Protein AF-A0A7S2AGM5-F1 (afdb_monomer)

pLDDT: mean 72.05, std 19.82, range [36.47, 95.56]

Foldseek 3Di:
DPPPPCLVPDDPVVVVQCVQQQWDQDPVVSDTDRDDHHVVVLVVVCVVCVQVLHQDDPDPVSRVVSNVVSVVVVVVVVVVCVVVVDPDDDPPPPPPDPDDDDDDDDDDDDDDDDDDDDDDDDDDDDDDDDDDDDDDPDDDDDPDDPDPDDPPDDVVVVVVVVVVVVVVVVVVVVVVD

Secondary structure (DSSP, 8-state):
-----------HHHHHHHHHTTEEEETTTTEEEE-S--HHHHHHHHHHHHHTT----SSHHHHHHHHHHHHHHHHHHHHHHHHTT---------------------------------------------PPPPP-------------------HHHHHHHHHHHHHHHHHHHHTT-

Structure (mmCIF, N/CA/C/O backbone):
data_AF-A0A7S2AGM5-F1
#
_entry.id   AF-A0A7S2AGM5-F1
#
loop_
_atom_site.group_PDB
_atom_site.id
_atom_site.type_symbol
_atom_site.label_atom_id
_atom_site.label_alt_id
_atom_site.label_comp_id
_atom_site.label_asym_id
_atom_site.label_entity_id
_atom_site.label_seq_id
_atom_site.pdbx_PDB_ins_code
_atom_site.Cartn_x
_atom_site.Cartn_y
_atom_site.Cartn_z
_atom_site.occupancy
_atom_site.B_iso_or_equiv
_atom_site.auth_seq_id
_atom_site.auth_comp_id
_atom_site.auth_asym_id
_atom_site.auth_atom_id
_atom_site.pdbx_PDB_model_num
ATOM 1 N N . ALA A 1 1 ? 34.019 8.822 -33.440 1.00 48.25 1 ALA A N 1
ATOM 2 C CA . ALA A 1 1 ? 33.990 7.698 -32.486 1.00 48.25 1 ALA A CA 1
ATOM 3 C C . ALA A 1 1 ? 32.632 7.021 -32.602 1.00 48.25 1 ALA A C 1
ATOM 5 O O . ALA A 1 1 ? 31.642 7.600 -32.178 1.00 48.25 1 ALA A O 1
ATOM 6 N N . ALA A 1 2 ? 32.565 5.869 -33.270 1.00 46.72 2 ALA A N 1
ATOM 7 C CA . ALA A 1 2 ? 31.344 5.075 -33.333 1.00 46.72 2 ALA A CA 1
ATOM 8 C C . ALA A 1 2 ? 31.115 4.474 -31.941 1.00 46.72 2 ALA A C 1
ATOM 10 O O . ALA A 1 2 ? 31.806 3.534 -31.546 1.00 46.72 2 ALA A O 1
ATOM 11 N N . LEU A 1 3 ? 30.219 5.089 -31.166 1.00 54.31 3 LEU A N 1
ATOM 12 C CA . LEU A 1 3 ? 29.694 4.497 -29.944 1.00 54.31 3 LEU A CA 1
ATOM 13 C C . LEU A 1 3 ? 29.066 3.174 -30.364 1.00 54.31 3 LEU A C 1
ATOM 15 O O . LEU A 1 3 ? 28.108 3.151 -31.130 1.00 54.31 3 LEU A O 1
ATOM 19 N N . ARG A 1 4 ? 29.700 2.075 -29.957 1.00 50.97 4 ARG A N 1
ATOM 20 C CA . ARG A 1 4 ? 29.182 0.736 -30.191 1.00 50.97 4 ARG A CA 1
ATOM 21 C C . ARG A 1 4 ? 27.761 0.721 -29.648 1.00 50.97 4 ARG A C 1
ATOM 23 O O . ARG A 1 4 ? 27.572 0.983 -28.462 1.00 50.97 4 ARG A O 1
ATOM 30 N N . ASP A 1 5 ? 26.812 0.400 -30.519 1.00 59.94 5 ASP A N 1
ATOM 31 C CA . ASP A 1 5 ? 25.418 0.061 -30.223 1.00 59.94 5 ASP A CA 1
ATOM 32 C C . ASP A 1 5 ? 25.364 -1.257 -29.423 1.00 59.94 5 ASP A C 1
ATOM 34 O O . ASP A 1 5 ? 24.739 -2.251 -29.786 1.00 59.94 5 ASP A O 1
ATOM 38 N N . GLY A 1 6 ? 26.117 -1.303 -28.325 1.00 60.16 6 GLY A N 1
ATOM 39 C CA . GLY A 1 6 ? 26.116 -2.375 -27.356 1.00 60.16 6 GLY A CA 1
ATOM 40 C C . GLY A 1 6 ? 24.866 -2.226 -26.518 1.00 60.16 6 GLY A C 1
ATOM 41 O O . GLY A 1 6 ? 24.935 -1.771 -25.380 1.00 60.16 6 GLY A O 1
ATOM 42 N N . MET A 1 7 ? 23.719 -2.577 -27.100 1.00 61.94 7 MET A N 1
ATOM 43 C CA . MET A 1 7 ? 22.535 -2.895 -26.322 1.00 61.94 7 MET A CA 1
ATOM 44 C C . MET A 1 7 ? 22.958 -3.931 -25.290 1.00 61.94 7 MET A C 1
ATOM 46 O O . MET A 1 7 ? 23.327 -5.053 -25.636 1.00 61.94 7 MET A O 1
ATOM 50 N N . VAL A 1 8 ? 22.987 -3.518 -24.024 1.00 67.19 8 VAL A N 1
ATOM 51 C CA . VAL A 1 8 ? 23.246 -4.426 -22.915 1.00 67.19 8 VAL A CA 1
ATOM 52 C C . VAL A 1 8 ? 21.996 -5.286 -22.809 1.00 67.19 8 VAL A C 1
ATOM 54 O O . VAL A 1 8 ? 21.021 -4.925 -22.150 1.00 67.19 8 VAL A O 1
ATOM 57 N N . CYS A 1 9 ? 21.997 -6.390 -23.553 1.00 68.81 9 CYS A N 1
ATOM 58 C CA . CYS A 1 9 ? 20.999 -7.437 -23.459 1.00 68.81 9 CYS A CA 1
ATOM 59 C C . CYS A 1 9 ? 21.144 -8.062 -22.074 1.00 68.81 9 CYS A C 1
ATOM 61 O O . CYS A 1 9 ? 21.908 -9.003 -21.884 1.00 68.81 9 CYS A O 1
ATOM 63 N N . LEU A 1 10 ? 20.470 -7.478 -21.087 1.00 81.31 10 LEU A N 1
ATOM 64 C CA . LEU A 1 10 ? 20.324 -8.118 -19.794 1.00 81.31 10 LEU A CA 1
ATOM 65 C C . LEU A 1 10 ? 19.503 -9.391 -19.973 1.00 81.31 10 LEU A C 1
ATOM 67 O O . LEU A 1 10 ? 18.524 -9.406 -20.724 1.00 81.31 10 LEU A O 1
ATOM 71 N N . ASP A 1 11 ? 19.880 -10.429 -19.234 1.00 89.94 11 ASP A N 1
ATOM 72 C CA . ASP A 1 11 ? 19.077 -11.639 -19.122 1.00 89.94 11 ASP A CA 1
ATOM 73 C C . ASP A 1 11 ? 17.653 -11.287 -18.674 1.00 89.94 11 ASP A C 1
ATOM 75 O O . ASP A 1 11 ? 17.440 -10.344 -17.901 1.00 89.94 11 ASP A O 1
ATOM 79 N N . GLY A 1 12 ? 16.661 -12.059 -19.128 1.00 89.94 12 GLY A N 1
ATOM 80 C CA . GLY A 1 12 ? 15.254 -11.809 -18.787 1.00 89.94 12 GLY A CA 1
ATOM 81 C C . GLY A 1 12 ? 15.008 -11.743 -17.273 1.00 89.94 12 GLY A C 1
ATOM 82 O O . GLY A 1 12 ? 14.228 -10.920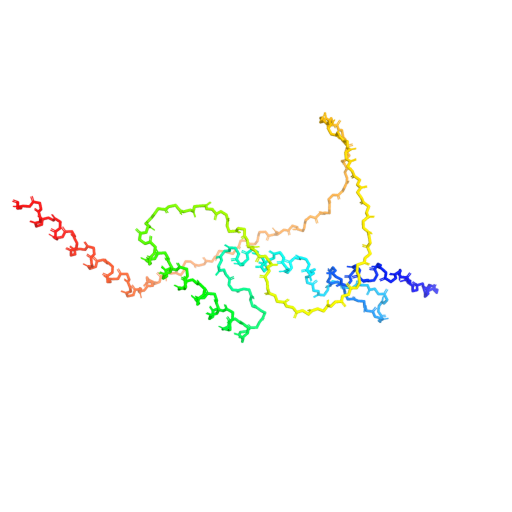 -16.801 1.00 89.94 12 GLY A O 1
ATOM 83 N N . THR A 1 13 ? 15.755 -12.527 -16.495 1.00 93.62 13 THR A N 1
ATOM 84 C CA . THR A 1 13 ? 15.732 -12.505 -15.025 1.00 93.62 13 THR A CA 1
ATOM 85 C C . THR A 1 13 ? 16.206 -11.170 -14.449 1.00 93.62 13 THR A C 1
ATOM 87 O O . THR A 1 13 ? 15.563 -10.620 -13.554 1.00 93.62 13 THR A O 1
ATOM 90 N N . SER A 1 14 ? 17.298 -10.622 -14.980 1.00 92.94 14 SER A N 1
ATOM 91 C CA . SER A 1 14 ? 17.857 -9.327 -14.582 1.00 92.94 14 SER A CA 1
ATOM 92 C C . SER A 1 14 ? 16.926 -8.173 -14.966 1.00 92.94 14 SER A C 1
ATOM 94 O O . SER A 1 14 ? 16.727 -7.252 -14.172 1.00 92.94 14 SER A O 1
ATOM 96 N N . HIS A 1 15 ? 16.286 -8.245 -16.140 1.00 92.50 15 HIS A N 1
ATOM 97 C CA . HIS A 1 15 ? 15.246 -7.291 -16.543 1.00 92.50 15 HIS A CA 1
ATOM 98 C C . HIS A 1 15 ? 14.076 -7.279 -15.547 1.00 92.50 15 HIS A C 1
ATOM 100 O O . HIS A 1 15 ? 13.656 -6.213 -15.087 1.00 92.50 15 HIS A O 1
ATOM 106 N N . ASP A 1 16 ? 13.588 -8.458 -15.156 1.00 93.56 16 ASP A N 1
ATOM 107 C CA . ASP A 1 16 ? 12.483 -8.588 -14.206 1.00 93.56 16 ASP A CA 1
ATOM 108 C C . ASP A 1 16 ? 12.848 -8.086 -12.805 1.00 93.56 16 ASP A C 1
ATOM 110 O O . ASP A 1 16 ? 12.031 -7.432 -12.150 1.00 93.56 16 ASP A O 1
ATOM 114 N N . GLN A 1 17 ? 14.070 -8.354 -12.338 1.00 94.56 17 GLN A N 1
ATOM 115 C CA . GLN A 1 17 ? 14.558 -7.847 -11.053 1.00 94.56 17 GLN A CA 1
ATOM 116 C C . GLN A 1 17 ? 14.630 -6.317 -11.040 1.00 94.56 17 GLN A C 1
ATOM 118 O O . GLN A 1 17 ? 14.119 -5.693 -10.109 1.00 94.56 17 GLN A O 1
ATOM 123 N N . LEU A 1 18 ? 15.181 -5.703 -12.091 1.00 93.38 18 LEU A N 1
ATOM 124 C CA . LEU A 1 18 ? 15.234 -4.245 -12.221 1.00 93.38 18 LEU A CA 1
ATOM 125 C C . LEU A 1 18 ? 13.831 -3.638 -12.280 1.00 93.38 18 LEU A C 1
ATOM 127 O O . LEU A 1 18 ? 13.544 -2.654 -11.597 1.00 93.38 18 LEU A O 1
ATOM 131 N N . ARG A 1 19 ? 12.913 -4.267 -13.016 1.00 92.88 19 ARG A N 1
ATOM 132 C CA . ARG A 1 19 ? 11.520 -3.818 -13.081 1.00 92.88 19 ARG A CA 1
ATOM 133 C C . ARG A 1 19 ? 10.824 -3.895 -11.719 1.00 92.88 19 ARG A C 1
ATOM 135 O O . ARG A 1 19 ? 10.105 -2.965 -11.351 1.00 92.88 19 ARG A O 1
ATOM 142 N N . LYS A 1 20 ? 11.057 -4.961 -10.942 1.00 93.62 20 LYS A N 1
ATOM 143 C CA . LYS A 1 20 ? 10.571 -5.083 -9.552 1.00 93.62 20 LYS A CA 1
ATOM 144 C C . LYS A 1 20 ? 11.211 -4.052 -8.618 1.00 93.62 20 LYS A C 1
ATOM 146 O O . LYS A 1 20 ? 10.548 -3.580 -7.697 1.00 93.62 20 LYS A O 1
ATOM 151 N N . GLY A 1 21 ? 12.454 -3.664 -8.892 1.00 95.31 21 GLY A N 1
ATOM 152 C CA . GLY A 1 21 ? 13.172 -2.594 -8.200 1.00 95.31 21 GLY A CA 1
ATOM 153 C C . GLY A 1 21 ? 12.720 -1.175 -8.544 1.00 95.31 21 GLY A C 1
ATOM 154 O O . GLY A 1 21 ? 13.304 -0.230 -8.031 1.00 95.31 21 GLY A O 1
ATOM 155 N N . GLY A 1 22 ? 11.696 -1.004 -9.388 1.00 94.50 22 GLY A N 1
ATOM 156 C CA . GLY A 1 22 ? 11.173 0.318 -9.745 1.00 94.50 22 GLY A CA 1
ATOM 157 C C . GLY A 1 22 ? 11.921 1.003 -10.895 1.00 94.50 22 GLY A C 1
ATOM 158 O O . GLY A 1 22 ? 11.659 2.171 -11.208 1.00 94.50 22 GLY A O 1
ATOM 159 N N . PHE A 1 23 ? 12.814 0.276 -11.571 1.00 95.31 23 PHE A N 1
ATOM 160 C CA . PHE A 1 23 ? 13.501 0.767 -12.755 1.00 95.31 23 PHE A CA 1
ATOM 161 C C . PHE A 1 23 ? 12.655 0.563 -14.016 1.00 95.31 23 PHE A C 1
ATOM 163 O O . PHE A 1 23 ? 12.055 -0.491 -14.236 1.00 95.31 23 PHE A O 1
ATOM 170 N N . HIS A 1 24 ? 12.629 1.578 -14.874 1.00 94.62 24 HIS A N 1
ATOM 171 C CA . HIS A 1 24 ? 11.999 1.540 -16.185 1.00 94.62 24 HIS A CA 1
ATOM 172 C C . HIS A 1 24 ? 13.076 1.577 -17.265 1.00 94.62 24 HIS A C 1
ATOM 174 O O . HIS A 1 24 ? 13.968 2.421 -17.218 1.00 94.62 24 HIS A O 1
ATOM 180 N N . TYR A 1 25 ? 13.010 0.655 -18.220 1.00 93.25 25 TYR A N 1
ATOM 181 C CA . TYR A 1 25 ? 13.939 0.643 -19.341 1.00 93.25 25 TYR A CA 1
ATOM 182 C C . TYR A 1 25 ? 13.496 1.656 -20.396 1.00 93.25 25 TYR A C 1
ATOM 184 O O . TYR A 1 25 ? 12.418 1.514 -20.974 1.00 93.25 25 TYR A O 1
ATOM 192 N N . ASP A 1 26 ? 14.335 2.658 -20.647 1.00 92.75 26 ASP A N 1
ATOM 193 C CA . ASP A 1 26 ? 14.133 3.612 -21.726 1.00 92.75 26 ASP A CA 1
ATOM 194 C C . ASP A 1 26 ? 14.864 3.133 -22.981 1.00 92.75 26 ASP A C 1
ATOM 196 O O . ASP A 1 26 ? 16.095 3.050 -23.023 1.00 92.75 26 ASP A O 1
ATOM 200 N N . LYS A 1 27 ? 14.086 2.824 -24.021 1.00 89.38 27 LYS A N 1
ATOM 201 C CA . LYS A 1 27 ? 14.602 2.363 -25.311 1.00 89.38 27 LYS A CA 1
ATOM 202 C C . LYS A 1 27 ? 15.355 3.465 -26.059 1.00 89.38 27 LYS A C 1
ATOM 204 O O . LYS A 1 27 ? 16.219 3.151 -26.869 1.00 89.38 27 LYS A O 1
ATOM 209 N N . THR A 1 28 ? 15.046 4.736 -25.801 1.00 90.94 28 THR A N 1
ATOM 210 C CA . THR A 1 28 ? 15.701 5.858 -26.487 1.00 90.94 28 THR A CA 1
ATOM 211 C C . THR A 1 28 ? 17.134 6.050 -26.007 1.00 90.94 28 THR A C 1
ATOM 213 O O . THR A 1 28 ? 18.025 6.307 -26.810 1.00 90.94 28 THR A O 1
ATOM 216 N N . TRP A 1 29 ? 17.368 5.890 -24.703 1.00 87.75 29 TRP A N 1
ATOM 217 C CA . TRP A 1 29 ? 18.686 6.060 -24.081 1.00 87.75 29 TRP A CA 1
ATOM 218 C C . TRP A 1 29 ? 19.385 4.732 -23.792 1.00 87.75 29 TRP A C 1
ATOM 220 O O . TRP A 1 29 ? 20.503 4.723 -23.279 1.00 87.75 29 TRP A O 1
ATOM 230 N N . ASN A 1 30 ? 18.725 3.615 -24.112 1.00 87.50 30 ASN A N 1
ATOM 231 C CA . ASN A 1 30 ? 19.214 2.256 -23.913 1.00 87.50 30 ASN A CA 1
ATOM 232 C C . ASN A 1 30 ? 19.689 2.008 -22.467 1.00 87.50 30 ASN A C 1
ATOM 234 O O . ASN A 1 30 ? 20.711 1.365 -22.222 1.00 87.50 30 ASN A O 1
ATOM 238 N N . ARG A 1 31 ? 18.964 2.568 -21.488 1.00 90.56 31 ARG A N 1
ATOM 239 C CA . ARG A 1 31 ? 19.335 2.526 -20.067 1.00 90.56 31 ARG A CA 1
ATOM 240 C C . ARG A 1 31 ? 18.107 2.389 -19.178 1.00 90.56 31 ARG A C 1
ATOM 242 O O . ARG A 1 31 ? 17.020 2.855 -19.504 1.00 90.56 31 ARG A O 1
ATOM 249 N N . TYR A 1 32 ? 18.302 1.778 -18.015 1.00 92.38 32 TYR A N 1
ATOM 250 C CA . TYR A 1 32 ? 17.313 1.782 -16.945 1.00 92.38 32 TYR A CA 1
ATOM 251 C C . TYR A 1 32 ? 17.346 3.114 -16.188 1.00 92.38 32 TYR A C 1
ATOM 253 O O . TYR A 1 32 ? 18.413 3.616 -15.822 1.00 92.38 32 TYR A O 1
ATOM 261 N N . LEU A 1 33 ? 16.165 3.673 -15.947 1.00 94.44 33 LEU A N 1
ATOM 262 C CA . LEU A 1 33 ? 15.942 4.891 -15.176 1.00 94.44 33 LEU A CA 1
ATOM 263 C C . LEU A 1 33 ? 15.118 4.546 -13.933 1.00 94.44 33 LEU A C 1
ATOM 265 O O . LEU A 1 33 ? 14.171 3.764 -14.009 1.00 94.44 33 LEU A O 1
ATOM 269 N N . SER A 1 34 ? 15.462 5.116 -12.780 1.00 93.81 34 SER A N 1
ATOM 270 C CA . SER A 1 34 ? 14.677 4.975 -11.550 1.00 93.81 34 SER A CA 1
ATOM 271 C C . SER A 1 34 ? 13.441 5.872 -11.636 1.00 93.81 34 SER A C 1
ATOM 273 O O . SER A 1 34 ? 13.548 7.088 -11.482 1.00 93.81 34 SER A O 1
ATOM 275 N N . VAL A 1 35 ? 12.277 5.289 -11.920 1.00 89.44 35 VAL A N 1
ATOM 276 C CA . VAL A 1 35 ? 11.027 6.052 -12.109 1.00 89.44 35 VAL A CA 1
ATOM 277 C C . VAL A 1 35 ? 10.075 5.867 -10.933 1.00 89.44 35 VAL A C 1
ATOM 279 O O . VAL A 1 35 ? 9.281 6.754 -10.631 1.00 89.44 35 VAL A O 1
ATOM 282 N N . ARG A 1 36 ? 10.114 4.705 -10.277 1.00 89.94 36 ARG A N 1
ATOM 283 C CA . ARG A 1 36 ? 9.195 4.352 -9.192 1.00 89.94 36 ARG A CA 1
ATOM 284 C C . ARG A 1 36 ? 9.959 3.765 -8.016 1.00 89.94 36 ARG A C 1
ATOM 286 O O . ARG A 1 36 ? 11.072 3.279 -8.175 1.00 89.94 36 ARG A O 1
ATOM 293 N N . GLU A 1 37 ? 9.327 3.791 -6.849 1.00 89.88 37 GLU A N 1
ATOM 294 C CA . GLU A 1 37 ? 9.793 3.026 -5.695 1.00 89.88 37 GLU A CA 1
ATOM 295 C C . GLU A 1 37 ? 9.764 1.525 -6.005 1.00 89.88 37 GLU A C 1
ATOM 297 O O . GLU A 1 37 ? 8.923 1.045 -6.778 1.00 89.88 37 GLU A O 1
ATOM 302 N N . ALA A 1 38 ? 10.670 0.780 -5.378 1.00 92.12 38 ALA A N 1
ATOM 303 C CA . ALA A 1 38 ? 10.701 -0.663 -5.512 1.00 92.12 38 ALA A CA 1
ATOM 304 C C . ALA A 1 38 ? 9.441 -1.299 -4.910 1.00 92.12 38 ALA A C 1
ATOM 306 O O . ALA A 1 38 ? 8.940 -0.874 -3.865 1.00 92.12 38 ALA A O 1
ATOM 307 N N . ILE A 1 39 ? 8.943 -2.362 -5.548 1.00 87.69 39 ILE A N 1
ATOM 308 C CA . ILE A 1 39 ? 7.690 -3.022 -5.150 1.00 87.69 39 ILE A CA 1
ATOM 309 C C . ILE A 1 39 ? 7.758 -3.492 -3.689 1.00 87.69 39 ILE A C 1
ATOM 311 O O . ILE A 1 39 ? 6.812 -3.278 -2.933 1.00 87.69 39 ILE A O 1
ATOM 315 N N . TRP A 1 40 ? 8.901 -4.040 -3.264 1.00 89.25 40 TRP A N 1
ATOM 316 C CA . TRP A 1 40 ? 9.094 -4.530 -1.897 1.00 89.25 40 TRP A CA 1
ATOM 317 C C . TRP A 1 40 ? 9.041 -3.419 -0.839 1.00 89.25 40 TRP A C 1
ATOM 319 O O . TRP A 1 40 ? 8.626 -3.663 0.292 1.00 89.25 40 TRP A O 1
ATOM 329 N N . GLU A 1 41 ? 9.443 -2.188 -1.166 1.00 90.31 41 GLU A N 1
ATOM 330 C CA . GLU A 1 41 ? 9.355 -1.065 -0.224 1.00 90.31 41 GLU A CA 1
ATOM 331 C C . GLU A 1 41 ? 7.912 -0.618 -0.044 1.00 90.31 41 GLU A C 1
ATOM 333 O O . GLU A 1 41 ? 7.472 -0.376 1.084 1.00 90.31 41 GLU A O 1
ATOM 338 N N . VAL A 1 42 ? 7.163 -0.576 -1.147 1.00 87.69 42 VAL A N 1
ATOM 339 C CA . VAL A 1 42 ? 5.733 -0.269 -1.135 1.00 87.69 42 VAL A CA 1
ATOM 340 C C . VAL A 1 42 ? 4.984 -1.310 -0.308 1.00 87.69 42 VAL A C 1
ATOM 342 O O . VAL A 1 42 ? 4.230 -0.940 0.589 1.00 87.69 42 VAL A O 1
ATOM 345 N N . GLU A 1 43 ? 5.230 -2.599 -0.542 1.00 87.88 43 GLU A N 1
ATOM 346 C CA . GLU A 1 43 ? 4.630 -3.693 0.232 1.00 87.88 43 GLU A CA 1
ATOM 347 C C . GLU A 1 43 ? 4.979 -3.598 1.720 1.00 87.88 43 GLU A C 1
ATOM 349 O O . GLU A 1 43 ? 4.099 -3.689 2.577 1.00 87.88 43 GLU A O 1
ATOM 354 N N . ARG A 1 44 ? 6.242 -3.310 2.048 1.00 90.06 44 ARG A N 1
ATOM 355 C CA . ARG A 1 44 ? 6.681 -3.156 3.439 1.00 90.06 44 ARG A CA 1
ATOM 356 C C . ARG A 1 44 ? 6.035 -1.952 4.124 1.00 90.06 44 ARG A C 1
ATOM 358 O O . ARG A 1 44 ? 5.746 -2.012 5.319 1.00 90.06 44 ARG A O 1
ATOM 365 N N . ARG A 1 45 ? 5.813 -0.847 3.406 1.00 86.25 45 ARG A N 1
ATOM 366 C CA . ARG A 1 45 ? 5.105 0.334 3.928 1.00 86.25 45 ARG A CA 1
ATO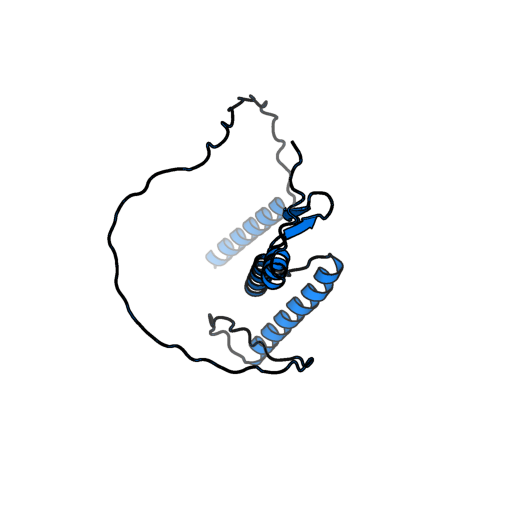M 367 C C . ARG A 1 45 ? 3.635 0.026 4.170 1.00 86.25 45 ARG A C 1
ATOM 369 O O . ARG A 1 45 ? 3.115 0.380 5.224 1.00 86.25 45 ARG A O 1
ATOM 376 N N . VAL A 1 46 ? 3.001 -0.657 3.221 1.00 85.75 46 VAL A N 1
ATOM 377 C CA . VAL A 1 46 ? 1.626 -1.141 3.341 1.00 85.75 46 VAL A CA 1
ATOM 378 C C . VAL A 1 46 ? 1.515 -1.992 4.602 1.00 85.75 46 VAL A C 1
ATOM 380 O O . VAL A 1 46 ? 0.746 -1.642 5.491 1.00 85.75 46 VAL A O 1
ATOM 383 N N . GLU A 1 47 ? 2.341 -3.029 4.747 1.00 86.69 47 GLU A N 1
ATOM 384 C CA . GLU A 1 47 ? 2.329 -3.933 5.903 1.00 86.69 47 GLU A CA 1
ATOM 385 C C . GLU A 1 47 ? 2.519 -3.197 7.240 1.00 86.69 47 GLU A C 1
ATOM 387 O O . GLU A 1 47 ? 1.800 -3.459 8.207 1.00 86.69 47 GLU A O 1
ATOM 392 N N . ARG A 1 48 ? 3.441 -2.226 7.303 1.00 88.44 48 ARG A N 1
ATOM 393 C CA . ARG A 1 48 ? 3.590 -1.365 8.488 1.00 88.44 48 ARG A CA 1
ATOM 394 C C . ARG A 1 48 ? 2.328 -0.553 8.766 1.00 88.44 48 ARG A C 1
ATOM 396 O O . ARG A 1 48 ? 1.927 -0.472 9.923 1.00 88.44 48 ARG A O 1
ATOM 403 N N . GLY A 1 49 ? 1.705 0.005 7.730 1.00 84.75 49 GLY A N 1
ATOM 404 C CA . GLY A 1 49 ? 0.442 0.730 7.839 1.00 84.75 49 GLY A CA 1
ATOM 405 C C . GLY A 1 49 ? -0.651 -0.136 8.458 1.00 84.75 49 GLY A C 1
ATOM 406 O O . GLY A 1 49 ? -1.233 0.251 9.466 1.00 84.75 49 GLY A O 1
ATOM 407 N N . TRP A 1 50 ? -0.826 -1.367 7.966 1.00 82.88 50 TRP A N 1
ATOM 408 C CA . TRP A 1 50 ? -1.781 -2.327 8.533 1.00 82.88 50 TRP A CA 1
ATOM 409 C C . TRP A 1 50 ? -1.526 -2.618 10.015 1.00 82.88 50 TRP A C 1
ATOM 411 O O . TRP A 1 50 ? -2.469 -2.657 10.806 1.00 82.88 50 TRP A O 1
ATOM 421 N N . ARG A 1 51 ? -0.257 -2.788 10.414 1.00 84.19 51 ARG A N 1
ATOM 422 C CA . ARG A 1 51 ? 0.116 -3.005 11.824 1.00 84.19 51 ARG A CA 1
ATOM 423 C C . ARG A 1 51 ? -0.162 -1.782 12.701 1.00 84.19 51 ARG A C 1
ATOM 425 O O . ARG A 1 51 ? -0.468 -1.943 13.876 1.00 84.19 51 ARG A O 1
ATOM 432 N N . GLN A 1 52 ? -0.069 -0.582 12.135 1.00 85.50 52 GLN A N 1
ATOM 433 C CA . GLN A 1 52 ? -0.346 0.688 12.812 1.00 85.50 52 GLN A CA 1
ATOM 434 C C . GLN A 1 52 ? -1.811 1.135 12.694 1.00 85.50 52 GLN A C 1
ATOM 436 O O . GLN A 1 52 ? -2.136 2.227 13.150 1.00 85.50 52 GLN A O 1
ATOM 441 N N . LEU A 1 53 ? -2.691 0.323 12.091 1.00 79.44 53 LEU A N 1
ATOM 442 C CA . LEU A 1 53 ? -4.074 0.697 11.755 1.00 79.44 53 LEU A CA 1
ATOM 443 C C . LEU A 1 53 ? -4.178 1.927 10.828 1.00 79.44 53 LEU A C 1
ATOM 445 O O . LEU A 1 53 ? -5.235 2.543 10.729 1.00 79.44 53 LEU A O 1
ATOM 449 N N . ALA A 1 54 ? -3.103 2.277 10.121 1.00 84.38 54 ALA A N 1
ATOM 450 C CA . ALA A 1 54 ? -3.146 3.263 9.052 1.00 84.38 54 ALA A CA 1
ATOM 451 C C . ALA A 1 54 ? -3.677 2.603 7.774 1.00 84.38 54 ALA A C 1
ATOM 453 O O . ALA A 1 54 ? -3.291 1.478 7.459 1.00 84.38 54 ALA A O 1
ATOM 454 N N . VAL A 1 55 ? -4.534 3.304 7.028 1.00 79.25 55 VAL A N 1
ATOM 455 C CA . VAL A 1 55 ? -5.105 2.818 5.763 1.00 79.25 55 VAL A CA 1
ATOM 456 C C . VAL A 1 55 ? -4.121 3.098 4.624 1.00 79.25 55 VAL A C 1
ATOM 458 O O . VAL A 1 55 ? -3.938 4.262 4.256 1.00 79.25 55 VAL A O 1
ATOM 461 N N . PRO A 1 56 ? -3.466 2.080 4.040 1.00 75.50 56 PRO A N 1
ATOM 462 C CA . PRO A 1 56 ? -2.577 2.301 2.917 1.00 75.50 56 PRO A CA 1
ATOM 463 C C . PRO A 1 56 ? -3.402 2.315 1.629 1.00 75.50 56 PRO A C 1
ATOM 465 O O . PRO A 1 56 ? -3.802 1.269 1.125 1.00 75.50 56 PRO A O 1
ATOM 468 N N . ALA A 1 57 ? -3.645 3.502 1.083 1.00 83.94 57 ALA A N 1
ATOM 469 C CA . ALA A 1 57 ? -4.374 3.675 -0.169 1.00 83.94 57 ALA A CA 1
ATOM 470 C C . ALA A 1 57 ? -3.554 4.491 -1.167 1.00 83.94 57 ALA A C 1
ATOM 472 O O . ALA A 1 57 ? -2.885 5.454 -0.786 1.00 83.94 57 ALA A O 1
ATOM 473 N N . ARG A 1 58 ? -3.596 4.115 -2.453 1.00 80.12 58 ARG A N 1
ATOM 474 C CA . ARG A 1 58 ? -2.928 4.879 -3.521 1.00 80.12 58 ARG A CA 1
ATOM 475 C C . ARG A 1 58 ? -3.822 5.992 -4.045 1.00 80.12 58 ARG A C 1
ATOM 477 O O . ARG A 1 58 ? -3.327 7.018 -4.502 1.00 80.12 58 ARG A O 1
ATOM 484 N N . THR A 1 59 ? -5.135 5.790 -3.979 1.00 87.50 59 THR A N 1
ATOM 485 C CA . THR A 1 59 ? -6.142 6.757 -4.420 1.00 87.50 59 THR A CA 1
ATOM 486 C C . THR A 1 59 ? -7.136 7.071 -3.303 1.00 87.50 59 THR A C 1
ATOM 488 O O . THR A 1 59 ? -7.341 6.277 -2.387 1.00 87.50 59 THR A O 1
ATOM 491 N N . LYS A 1 60 ? -7.804 8.231 -3.387 1.00 85.88 60 LYS A N 1
ATOM 492 C CA . LYS A 1 60 ? -8.854 8.610 -2.422 1.00 85.88 60 LYS A CA 1
ATOM 493 C C . LYS A 1 60 ? -10.023 7.619 -2.405 1.00 85.88 60 LYS A C 1
ATOM 495 O O . LYS A 1 60 ? -10.626 7.408 -1.364 1.00 85.88 60 LYS A O 1
ATOM 500 N N . GLN A 1 61 ? -10.343 7.015 -3.548 1.00 91.81 61 GLN A N 1
ATOM 501 C CA . GLN A 1 61 ? -11.431 6.039 -3.647 1.00 91.81 61 GLN A CA 1
ATOM 502 C C . GLN A 1 61 ? -11.073 4.731 -2.936 1.00 91.81 61 GLN A C 1
ATOM 504 O O . GLN A 1 61 ? -11.888 4.200 -2.188 1.00 91.81 61 GLN A O 1
ATOM 509 N N . GLU A 1 62 ? -9.838 4.250 -3.109 1.00 88.94 62 GLU A N 1
ATOM 510 C CA . GLU A 1 62 ? -9.325 3.093 -2.363 1.00 88.94 62 GLU A CA 1
ATOM 511 C C . GLU A 1 62 ? -9.306 3.354 -0.855 1.00 88.94 62 GLU A C 1
ATOM 513 O O . GLU A 1 62 ? -9.625 2.458 -0.079 1.00 88.94 62 GLU A O 1
ATOM 518 N N . TYR A 1 63 ? -8.979 4.584 -0.445 1.00 89.31 63 TYR A N 1
ATOM 519 C CA . TYR A 1 63 ? -8.936 4.968 0.963 1.00 89.31 63 TYR A CA 1
ATOM 520 C C . TYR A 1 63 ? -10.285 4.777 1.650 1.00 89.31 63 TYR A C 1
ATOM 522 O O . TYR A 1 63 ? -10.339 4.111 2.674 1.00 89.31 63 TYR A O 1
ATOM 530 N N . ILE A 1 64 ? -11.367 5.286 1.056 1.00 91.69 64 ILE A N 1
ATOM 531 C CA . ILE A 1 64 ? -12.712 5.214 1.647 1.00 91.69 64 ILE A CA 1
ATOM 532 C C . ILE A 1 64 ? -13.143 3.752 1.837 1.00 91.69 64 ILE A C 1
ATOM 534 O O . ILE A 1 64 ? -13.613 3.363 2.902 1.00 91.69 64 ILE A O 1
ATOM 538 N N . VAL A 1 65 ? -12.927 2.911 0.821 1.00 92.38 65 VAL A N 1
ATOM 539 C CA . VAL A 1 65 ? -13.310 1.491 0.878 1.00 92.38 65 VAL A CA 1
ATOM 540 C C . VAL A 1 65 ? -12.512 0.737 1.940 1.00 92.38 65 VAL A C 1
ATOM 542 O O . VAL A 1 65 ? -13.050 -0.118 2.648 1.00 92.38 65 VAL A O 1
ATOM 545 N N . GLU A 1 66 ? -11.215 1.012 2.037 1.00 86.44 66 GLU A N 1
ATOM 546 C CA . GLU A 1 66 ? -10.344 0.291 2.955 1.00 86.44 66 GLU A CA 1
ATOM 547 C C . GLU A 1 66 ? -10.461 0.816 4.398 1.00 86.44 66 GLU A C 1
ATOM 549 O O . GLU A 1 66 ? -10.362 0.033 5.347 1.00 86.44 66 GLU A O 1
ATOM 554 N N . GLU A 1 67 ? -10.791 2.098 4.572 1.00 90.38 67 GLU A N 1
ATOM 555 C CA . GLU A 1 67 ? -11.193 2.694 5.848 1.00 90.38 67 GLU A CA 1
ATOM 556 C C . GLU A 1 67 ? -12.453 2.017 6.394 1.00 90.38 67 GLU A C 1
ATOM 558 O O . GLU A 1 67 ? -12.425 1.494 7.511 1.00 90.38 67 GLU A O 1
ATOM 563 N N . ASP A 1 68 ? -13.512 1.902 5.588 1.00 92.31 68 ASP A N 1
ATOM 564 C CA . ASP A 1 68 ? -14.757 1.234 5.989 1.00 92.31 68 ASP A CA 1
ATOM 565 C C . ASP A 1 68 ? -14.512 -0.210 6.449 1.00 92.31 68 ASP A C 1
ATOM 567 O O . ASP A 1 68 ? -15.055 -0.674 7.462 1.00 92.31 68 ASP A O 1
ATOM 571 N N . ARG A 1 69 ? -13.648 -0.943 5.738 1.00 89.06 69 ARG A N 1
ATOM 572 C CA . ARG A 1 69 ? -13.264 -2.315 6.105 1.00 89.06 69 ARG A CA 1
ATOM 573 C C . ARG A 1 69 ? -12.514 -2.357 7.428 1.00 89.06 69 ARG A C 1
ATOM 575 O O . ARG A 1 69 ? -12.793 -3.230 8.257 1.00 89.06 69 ARG A O 1
ATOM 582 N N . MET A 1 70 ? -11.566 -1.449 7.626 1.00 87.88 70 MET A N 1
ATOM 583 C CA . MET A 1 70 ? -10.748 -1.375 8.832 1.00 87.88 70 MET A CA 1
ATOM 584 C C . MET A 1 70 ? -11.598 -1.006 10.054 1.00 87.88 70 MET A C 1
ATOM 586 O O . MET A 1 70 ? -11.572 -1.736 11.050 1.00 87.88 70 MET A O 1
ATOM 590 N N . VAL A 1 71 ? -12.455 0.013 9.938 1.00 90.50 71 VAL A N 1
ATOM 591 C CA . VAL A 1 71 ? -13.421 0.414 10.972 1.00 90.50 71 VAL A CA 1
ATOM 592 C C . VAL A 1 71 ? -14.385 -0.730 11.288 1.00 90.50 71 VAL A C 1
ATOM 594 O O . VAL A 1 71 ? -14.578 -1.078 12.454 1.00 90.50 71 VAL A O 1
ATOM 597 N N . THR A 1 72 ? -14.924 -1.407 10.271 1.00 93.12 72 THR A N 1
ATOM 598 C CA . THR A 1 72 ? -15.815 -2.561 10.469 1.00 93.12 72 THR A CA 1
ATOM 599 C C . THR A 1 72 ? -15.124 -3.695 11.230 1.00 93.12 72 THR A C 1
ATOM 601 O O . THR A 1 72 ? -15.723 -4.298 12.124 1.00 93.12 72 THR A O 1
ATOM 604 N N . ARG A 1 73 ? -13.857 -4.002 10.915 1.00 88.19 73 ARG A N 1
ATOM 605 C CA . ARG A 1 73 ? -13.072 -5.008 11.655 1.00 88.19 73 ARG A CA 1
ATOM 606 C C . ARG A 1 73 ? -12.839 -4.579 13.101 1.00 88.19 73 ARG A C 1
ATOM 608 O O . ARG A 1 73 ? -12.945 -5.417 13.996 1.00 88.19 73 ARG A O 1
ATOM 615 N N . LEU A 1 74 ? -12.565 -3.297 13.337 1.00 87.06 74 LEU A N 1
ATOM 616 C CA . LEU A 1 74 ? -12.349 -2.753 14.675 1.00 87.06 74 LEU A CA 1
ATOM 617 C C . LEU A 1 74 ? -13.622 -2.849 15.525 1.00 87.06 74 LEU A C 1
ATOM 619 O O . LEU A 1 74 ? -13.583 -3.382 16.631 1.00 87.06 74 LEU A O 1
ATOM 623 N N . ILE A 1 75 ? -14.770 -2.444 14.974 1.00 91.69 75 ILE A N 1
ATOM 624 C CA . ILE A 1 75 ? -16.074 -2.553 15.639 1.00 91.69 75 ILE A CA 1
ATOM 625 C C . ILE A 1 75 ? -16.405 -4.016 15.943 1.00 91.69 75 ILE A C 1
ATOM 627 O O . ILE A 1 75 ? -16.848 -4.323 17.047 1.00 91.69 75 ILE A O 1
ATOM 631 N N . LYS A 1 76 ? -16.164 -4.941 15.003 1.00 91.81 76 LYS A N 1
ATOM 632 C CA . LYS A 1 76 ? -16.369 -6.381 15.235 1.00 91.81 76 LYS A CA 1
ATOM 633 C C . LYS A 1 76 ? -15.512 -6.902 16.390 1.00 91.81 76 LYS A C 1
ATOM 635 O O . LYS A 1 76 ? -16.036 -7.608 17.246 1.00 91.81 76 LYS A O 1
ATOM 640 N N . ARG A 1 77 ? -14.230 -6.522 16.448 1.00 87.50 77 ARG A N 1
ATOM 641 C CA . ARG A 1 77 ? -13.326 -6.893 17.551 1.00 87.50 77 ARG A CA 1
ATOM 642 C C . ARG A 1 77 ? -13.796 -6.325 18.888 1.00 87.50 77 A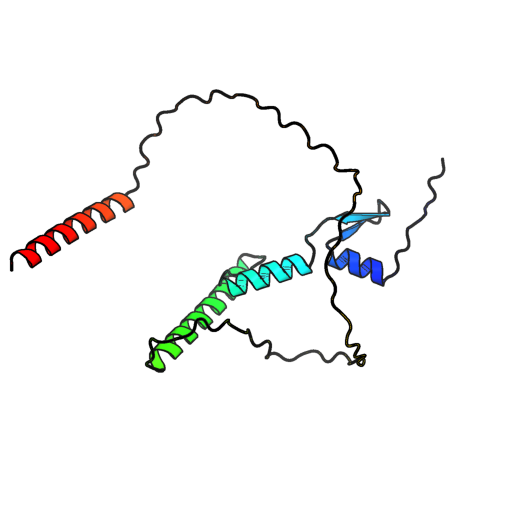RG A C 1
ATOM 644 O O . ARG A 1 77 ? -13.825 -7.054 19.872 1.00 87.50 77 ARG A O 1
ATOM 651 N N . LEU A 1 78 ? -14.206 -5.058 18.919 1.00 88.31 78 LEU A N 1
ATOM 652 C CA . LEU A 1 78 ? -14.718 -4.423 20.135 1.00 88.31 78 LEU A CA 1
ATOM 653 C C . LEU A 1 78 ? -16.011 -5.086 20.619 1.00 88.31 78 LEU A C 1
ATOM 655 O O . LEU A 1 78 ? -16.117 -5.399 21.798 1.00 88.31 78 LEU A O 1
ATOM 659 N N . ARG A 1 79 ? -16.953 -5.375 19.712 1.00 89.62 79 ARG A N 1
ATOM 660 C CA . ARG A 1 79 ? -18.198 -6.085 20.045 1.00 89.62 79 ARG A CA 1
ATOM 661 C C . ARG A 1 79 ? -17.936 -7.4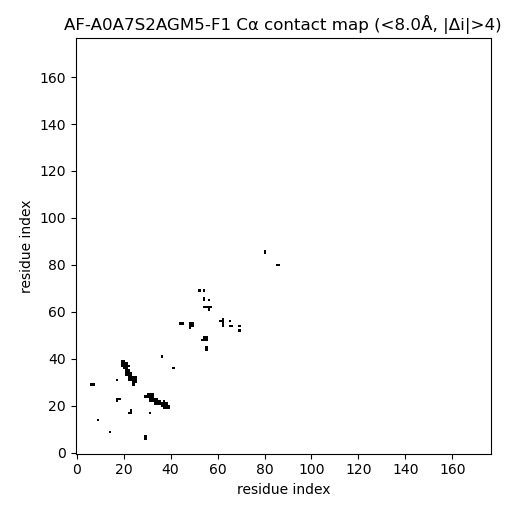90 20.578 1.00 89.62 79 ARG A C 1
ATOM 663 O O . ARG A 1 79 ? -18.554 -7.888 21.560 1.00 89.62 79 ARG A O 1
ATOM 670 N N . ALA A 1 80 ? -17.013 -8.223 19.955 1.00 88.94 80 ALA A N 1
ATOM 671 C CA . ALA A 1 80 ? -16.605 -9.539 20.434 1.00 88.94 80 ALA A CA 1
ATOM 672 C C . ALA A 1 80 ? -16.001 -9.450 21.843 1.00 88.94 80 ALA A C 1
ATOM 674 O O . ALA A 1 80 ? -16.403 -10.206 22.720 1.00 88.94 80 ALA A O 1
ATOM 675 N N . ARG A 1 81 ? -15.126 -8.464 22.086 1.00 82.62 81 ARG A N 1
ATOM 676 C CA . ARG A 1 81 ? -14.508 -8.222 23.397 1.00 82.62 81 ARG A CA 1
ATOM 677 C C . ARG A 1 81 ? -15.528 -7.866 24.480 1.00 82.62 81 ARG A C 1
ATOM 679 O O . ARG A 1 81 ? -15.419 -8.340 25.605 1.00 82.62 81 ARG A O 1
ATOM 686 N N . THR A 1 82 ? -16.531 -7.050 24.156 1.00 83.94 82 THR A N 1
ATOM 687 C CA . THR A 1 82 ? -17.603 -6.720 25.109 1.00 83.94 82 THR A CA 1
ATOM 688 C C . THR A 1 82 ? -18.519 -7.911 25.379 1.00 83.94 82 THR A C 1
ATOM 690 O O . THR A 1 82 ? -18.977 -8.078 26.503 1.00 83.94 82 THR A O 1
ATOM 693 N N . ALA A 1 83 ? -18.771 -8.753 24.372 1.00 80.50 83 ALA A N 1
ATOM 694 C CA . ALA A 1 83 ? -19.603 -9.946 24.518 1.00 80.50 83 ALA A CA 1
ATOM 695 C C . ALA A 1 83 ? -18.911 -11.054 25.329 1.00 80.50 83 ALA A C 1
ATOM 697 O O . ALA A 1 83 ? -19.587 -11.806 26.023 1.00 80.50 83 ALA A O 1
ATOM 698 N N . SER A 1 84 ? -17.578 -11.142 25.282 1.00 78.50 84 SER A N 1
ATOM 699 C CA . SER A 1 84 ? -16.801 -12.128 26.042 1.00 78.50 84 SER A CA 1
ATOM 700 C C . SER A 1 84 ? -16.532 -11.733 27.502 1.00 78.50 84 SER A C 1
ATOM 702 O O . SER A 1 84 ? -15.817 -12.451 28.191 1.00 78.50 84 SER A O 1
ATOM 704 N N . GLY A 1 85 ? -17.081 -10.612 27.990 1.00 65.75 85 GLY A N 1
ATOM 705 C CA . GLY A 1 85 ? -17.095 -10.259 29.419 1.00 65.75 85 GLY A CA 1
ATOM 706 C C . GLY A 1 85 ? -15.732 -9.985 30.077 1.00 65.75 85 GLY A C 1
ATOM 707 O O . GLY A 1 85 ? -15.668 -9.913 31.300 1.00 65.75 85 GLY A O 1
ATOM 708 N N . GLY A 1 86 ? -14.651 -9.826 29.308 1.00 54.03 86 GLY A N 1
ATOM 709 C CA . GLY A 1 86 ? -13.280 -9.786 29.830 1.00 54.03 86 GLY A CA 1
ATOM 710 C C . GLY A 1 86 ? -12.518 -8.524 29.438 1.00 54.03 86 GLY A C 1
ATOM 711 O O . GLY A 1 86 ? -12.227 -8.288 28.264 1.00 54.03 86 GLY A O 1
ATOM 712 N N . ALA A 1 87 ? -12.172 -7.722 30.445 1.00 56.03 87 ALA A N 1
ATOM 713 C CA . ALA A 1 87 ? -11.313 -6.548 30.338 1.00 56.03 87 ALA A CA 1
ATOM 714 C C . ALA A 1 87 ? -9.811 -6.885 30.292 1.00 56.03 87 ALA A C 1
ATOM 716 O O . ALA A 1 87 ? -9.012 -5.971 30.096 1.00 56.03 87 ALA A O 1
ATOM 717 N N . GLU A 1 88 ? -9.409 -8.148 30.407 1.00 63.66 88 GLU A N 1
ATOM 718 C CA . GLU A 1 88 ? -8.002 -8.515 30.557 1.00 63.66 88 GLU A CA 1
ATOM 719 C C . GLU A 1 88 ? -7.391 -9.200 29.338 1.00 63.66 88 GLU A C 1
ATOM 721 O O . GLU A 1 88 ? -8.025 -9.995 28.655 1.00 63.66 88 GLU A O 1
ATOM 726 N N . GLU A 1 89 ? -6.130 -8.815 29.137 1.00 59.97 89 GLU A N 1
ATOM 727 C CA . GLU A 1 89 ? -5.099 -9.390 28.283 1.00 59.97 89 GLU A CA 1
ATOM 728 C C . GLU A 1 89 ? -5.376 -9.447 26.777 1.00 59.97 89 GLU A C 1
ATOM 730 O O . GLU A 1 89 ? -6.193 -10.201 26.271 1.00 59.97 89 GLU A O 1
ATOM 735 N N . GLU A 1 90 ? -4.595 -8.670 26.022 1.00 53.25 90 GLU A N 1
ATOM 736 C CA . GLU A 1 90 ? -3.530 -9.283 25.225 1.00 53.25 90 GLU A CA 1
ATOM 737 C C . GLU A 1 90 ? -2.755 -8.202 24.452 1.00 53.25 90 GLU A C 1
ATOM 739 O O . GLU A 1 90 ? -3.151 -7.721 23.392 1.00 53.25 90 GLU A O 1
ATOM 744 N N . GLN A 1 91 ? -1.543 -7.924 24.933 1.00 46.75 91 GLN A N 1
ATOM 745 C CA . GLN A 1 91 ? -0.395 -7.572 24.092 1.00 46.75 91 GLN A CA 1
ATOM 746 C C . GLN A 1 91 ? 0.036 -8.773 23.219 1.00 46.75 91 GLN A C 1
ATOM 748 O O . GLN A 1 91 ? 1.222 -8.982 22.963 1.00 46.75 91 GLN A O 1
ATOM 753 N N . LYS A 1 92 ? -0.902 -9.607 22.760 1.00 48.16 92 LYS A N 1
ATOM 754 C CA . LYS A 1 92 ? -0.591 -10.682 21.831 1.00 48.16 92 LYS A CA 1
ATOM 755 C C . LYS A 1 92 ? -0.463 -10.035 20.475 1.00 48.16 92 LYS A C 1
ATOM 757 O O . LYS A 1 92 ? -1.435 -9.565 19.883 1.00 48.16 92 LYS A O 1
ATOM 762 N N . LYS A 1 93 ? 0.797 -9.935 20.048 1.00 47.38 93 LYS A N 1
ATOM 763 C CA . LYS A 1 93 ? 1.200 -9.700 18.666 1.00 47.38 93 LYS A CA 1
ATOM 764 C C . LYS A 1 93 ? 0.138 -10.298 17.755 1.00 47.38 93 LYS A C 1
ATOM 766 O O . LYS A 1 93 ? -0.090 -11.502 17.781 1.00 47.38 93 LYS A O 1
ATOM 771 N N . VAL A 1 94 ? -0.512 -9.428 16.993 1.00 52.19 94 VAL A N 1
ATOM 772 C CA . VAL A 1 94 ? -1.405 -9.812 15.911 1.00 52.19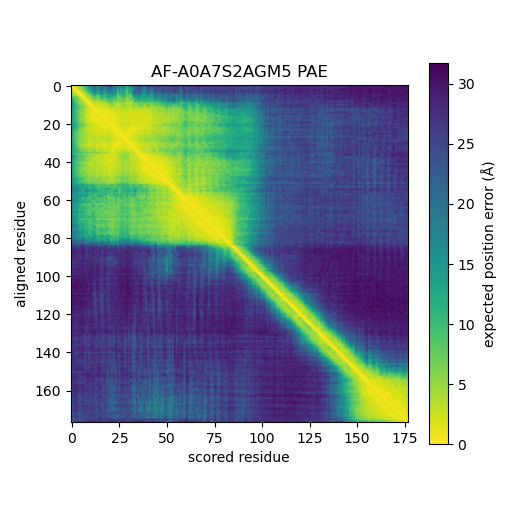 94 VAL A CA 1
ATOM 773 C C . VAL A 1 94 ? -0.544 -10.554 14.889 1.00 52.19 94 VAL A C 1
ATOM 775 O O . VAL A 1 94 ? 0.056 -9.947 14.005 1.00 52.19 94 VAL A O 1
ATOM 778 N N . GLU A 1 95 ? -0.424 -11.864 15.064 1.00 49.94 95 GLU A N 1
ATOM 779 C CA . GLU A 1 95 ? -0.066 -12.786 14.002 1.00 49.94 95 GLU A CA 1
ATOM 780 C C . GLU A 1 95 ? -1.265 -12.779 13.053 1.00 49.94 95 GLU A C 1
ATOM 782 O O . GLU A 1 95 ? -2.345 -13.291 13.346 1.00 49.94 95 GLU A O 1
ATOM 787 N N . VAL A 1 96 ? -1.125 -12.007 11.977 1.00 49.03 96 VAL A N 1
ATOM 788 C CA . VAL A 1 96 ? -2.126 -11.911 10.921 1.00 49.03 96 VAL A CA 1
ATOM 789 C C . VAL A 1 96 ? -2.097 -13.234 10.167 1.00 49.03 96 VAL A C 1
ATOM 791 O O . VAL A 1 96 ? -1.208 -13.454 9.351 1.00 49.03 96 VAL A O 1
ATOM 794 N N . ASP A 1 97 ? -3.074 -14.092 10.445 1.00 39.03 97 ASP A N 1
ATOM 795 C CA . ASP A 1 97 ? -3.431 -15.244 9.617 1.00 39.03 97 ASP A CA 1
ATOM 796 C C . ASP A 1 97 ? -3.610 -14.811 8.145 1.00 39.03 97 ASP A C 1
ATOM 798 O O . ASP A 1 97 ? -4.529 -14.039 7.841 1.00 39.03 97 ASP A O 1
ATOM 802 N N . PRO A 1 98 ? -2.798 -15.309 7.193 1.00 52.88 98 PRO A N 1
ATOM 803 C CA . PRO A 1 98 ? -3.008 -15.076 5.775 1.00 52.88 98 PRO A CA 1
ATOM 804 C C . PRO A 1 98 ? -3.808 -16.241 5.181 1.00 52.88 98 PRO A C 1
ATOM 806 O O . PRO A 1 98 ? -3.301 -16.979 4.339 1.00 52.88 98 PRO A O 1
ATOM 809 N N . LYS A 1 99 ? -5.055 -16.467 5.611 1.00 49.41 99 LYS A N 1
ATOM 810 C CA . LYS A 1 99 ? -5.918 -17.477 4.969 1.00 49.41 99 LYS A CA 1
ATOM 811 C C . LYS A 1 99 ? -7.368 -17.031 4.859 1.00 49.41 99 LYS A C 1
ATOM 813 O O . LYS A 1 99 ? -8.155 -17.198 5.782 1.00 49.41 99 LYS A O 1
ATOM 818 N N . THR A 1 100 ? -7.694 -16.505 3.679 1.00 48.53 100 THR A N 1
ATOM 819 C CA . THR A 1 100 ? -8.883 -16.745 2.825 1.00 48.53 100 THR A CA 1
ATOM 820 C C . THR A 1 100 ? -8.883 -15.610 1.789 1.00 48.53 100 THR A C 1
ATOM 822 O O . THR A 1 100 ? -9.023 -14.451 2.141 1.00 48.53 100 THR A O 1
ATOM 825 N N . ASP A 1 101 ? -8.470 -15.842 0.539 1.00 45.56 101 ASP A N 1
ATOM 826 C CA . ASP A 1 101 ? -9.392 -16.291 -0.506 1.00 45.56 101 ASP A CA 1
ATOM 827 C C . ASP A 1 101 ? -8.720 -16.956 -1.727 1.00 45.56 101 ASP A C 1
ATOM 829 O O . ASP A 1 101 ? -7.551 -16.763 -2.051 1.00 45.56 101 ASP A O 1
ATOM 833 N N . LYS A 1 102 ? -9.526 -17.786 -2.394 1.00 49.50 102 LYS A N 1
ATOM 834 C CA . LYS A 1 102 ? -9.218 -18.740 -3.471 1.00 49.50 102 LYS A CA 1
ATOM 835 C C . LYS A 1 102 ? -9.117 -18.088 -4.869 1.00 49.50 102 LYS A C 1
ATOM 837 O O . LYS A 1 102 ? -10.093 -17.489 -5.305 1.00 49.50 102 LYS A O 1
ATOM 842 N N . ARG A 1 103 ? -8.014 -18.358 -5.597 1.00 42.88 103 ARG A N 1
ATOM 843 C CA . ARG A 1 103 ? -7.745 -18.367 -7.079 1.00 42.88 103 ARG A CA 1
ATOM 844 C C . ARG A 1 103 ? -6.349 -17.755 -7.295 1.00 42.88 103 ARG A C 1
ATOM 846 O O . ARG A 1 103 ? -6.126 -16.646 -6.854 1.00 42.88 103 ARG A O 1
ATOM 853 N N . VAL A 1 104 ? -5.343 -18.367 -7.919 1.00 39.53 104 VAL A N 1
ATOM 854 C CA . VAL A 1 104 ? -5.273 -19.265 -9.079 1.00 39.53 104 VAL A CA 1
ATOM 855 C C . VAL A 1 104 ? -4.187 -20.317 -8.823 1.00 39.53 104 VAL A C 1
ATOM 857 O O . VAL A 1 104 ? -3.129 -20.026 -8.274 1.00 39.53 104 VAL A O 1
ATOM 860 N N . LYS A 1 105 ? -4.471 -21.553 -9.231 1.00 54.53 105 LYS A N 1
ATOM 861 C CA . LYS A 1 105 ? -3.565 -22.701 -9.199 1.00 54.53 105 LYS A CA 1
ATOM 862 C C . LYS A 1 105 ? -2.445 -22.463 -10.224 1.00 54.53 105 LYS A C 1
ATOM 864 O O . LYS A 1 105 ? -2.711 -22.521 -11.419 1.00 54.53 105 LYS A O 1
ATOM 869 N N . VAL A 1 106 ? -1.224 -22.192 -9.769 1.00 39.59 106 VAL A N 1
ATOM 870 C CA . VAL A 1 106 ? -0.010 -22.298 -10.593 1.00 39.59 106 VAL A CA 1
ATOM 871 C C . VAL A 1 106 ? 0.922 -23.283 -9.905 1.00 39.59 106 VAL A C 1
ATOM 873 O O . VAL A 1 106 ? 1.094 -23.250 -8.689 1.00 39.59 106 VAL A O 1
ATOM 876 N N . CYS A 1 107 ? 1.402 -24.226 -10.707 1.00 40.22 107 CYS A N 1
ATOM 877 C CA . CYS A 1 107 ? 2.087 -25.441 -10.311 1.00 40.22 107 CYS A CA 1
ATOM 878 C C . CYS A 1 107 ? 3.270 -25.209 -9.366 1.00 40.22 107 CYS A C 1
ATOM 880 O O . CYS A 1 107 ? 4.146 -24.382 -9.600 1.00 40.22 107 CYS A O 1
ATOM 882 N N . SER A 1 108 ? 3.281 -26.039 -8.331 1.00 43.94 108 SER A N 1
ATOM 883 C CA . SER A 1 108 ? 4.399 -26.381 -7.466 1.00 43.94 108 SER A CA 1
ATOM 884 C C . SER A 1 108 ? 5.621 -26.861 -8.254 1.00 43.94 108 SER A C 1
ATOM 886 O O . SER A 1 108 ? 5.495 -27.772 -9.074 1.00 43.94 108 SER A O 1
ATOM 888 N N . VAL A 1 109 ? 6.800 -26.343 -7.910 1.00 43.03 109 VAL A N 1
ATOM 889 C CA . VAL A 1 109 ? 8.077 -27.043 -8.095 1.00 43.03 109 VAL A CA 1
ATOM 890 C C . VAL A 1 109 ? 8.754 -27.154 -6.725 1.00 43.03 109 VAL A C 1
ATOM 892 O O . VAL A 1 109 ? 8.794 -26.189 -5.966 1.00 43.03 109 VAL A O 1
ATOM 895 N N . ALA A 1 110 ? 9.182 -28.383 -6.431 1.00 47.41 110 ALA A N 1
ATOM 896 C CA . ALA A 1 110 ? 9.899 -28.893 -5.260 1.00 47.41 110 ALA A CA 1
ATOM 897 C C . ALA A 1 110 ? 11.052 -27.974 -4.794 1.00 47.41 110 ALA A C 1
ATOM 899 O O . ALA A 1 110 ? 11.747 -27.390 -5.617 1.00 47.41 110 ALA A O 1
ATOM 900 N N . LEU A 1 111 ? 11.178 -27.676 -3.497 1.00 43.19 111 LEU A N 1
ATOM 901 C CA . LEU A 1 111 ? 11.866 -28.463 -2.454 1.00 43.19 111 LEU A CA 1
ATOM 902 C C . LEU A 1 111 ? 13.366 -28.672 -2.731 1.00 43.19 111 LEU A C 1
ATOM 904 O O . LEU A 1 111 ? 13.723 -29.575 -3.478 1.00 43.19 111 LEU A O 1
ATOM 908 N N . VAL A 1 112 ? 14.216 -27.888 -2.053 1.00 42.81 112 VAL A N 1
ATOM 909 C CA . VAL A 1 112 ? 15.526 -28.330 -1.542 1.00 42.81 112 VAL A CA 1
ATOM 910 C C . VAL A 1 112 ? 15.748 -27.667 -0.179 1.00 42.81 112 VAL A C 1
ATOM 912 O O . VAL A 1 112 ? 15.893 -26.449 -0.083 1.00 42.81 112 VAL A O 1
ATOM 915 N N . ASP A 1 113 ? 15.736 -28.506 0.855 1.00 42.47 113 ASP A N 1
ATOM 916 C CA . ASP A 1 113 ? 16.244 -28.244 2.199 1.00 42.47 113 ASP A CA 1
ATOM 917 C C . ASP A 1 113 ? 17.768 -28.066 2.182 1.00 42.47 113 ASP A C 1
ATOM 919 O O . ASP A 1 113 ? 18.487 -28.786 1.487 1.00 42.47 113 ASP A O 1
ATOM 923 N N . GLY A 1 114 ? 18.267 -27.143 3.000 1.00 39.44 114 GLY A N 1
ATOM 924 C CA . GLY A 1 114 ? 19.694 -26.921 3.214 1.00 39.44 114 GLY A CA 1
ATOM 925 C C . GLY A 1 114 ? 19.930 -26.231 4.549 1.00 39.44 114 GLY A C 1
ATOM 926 O O . GLY A 1 114 ? 20.026 -25.010 4.618 1.00 39.44 114 GLY A O 1
ATOM 927 N N . ALA A 1 115 ? 19.965 -27.036 5.607 1.00 47.22 115 ALA A N 1
ATOM 928 C CA . ALA A 1 115 ? 20.296 -26.631 6.960 1.00 47.22 115 ALA A CA 1
ATOM 929 C C . ALA A 1 115 ? 21.818 -26.462 7.158 1.00 47.22 115 ALA A C 1
ATOM 931 O O . ALA A 1 115 ? 22.610 -27.230 6.620 1.00 47.22 115 ALA A O 1
ATOM 932 N N . ASP A 1 116 ? 22.149 -25.520 8.045 1.00 41.09 116 ASP A N 1
ATOM 933 C CA . ASP A 1 116 ? 23.227 -25.589 9.041 1.00 41.09 116 ASP A CA 1
ATOM 934 C C . ASP A 1 116 ? 24.691 -25.320 8.617 1.00 41.09 116 ASP A C 1
ATOM 936 O O . ASP A 1 116 ? 25.320 -26.121 7.925 1.00 41.09 116 ASP A O 1
ATOM 940 N N . ARG A 1 117 ? 25.267 -24.215 9.133 1.00 43.22 117 ARG A N 1
ATOM 941 C CA . ARG A 1 117 ? 26.453 -24.227 10.025 1.00 43.22 117 ARG A CA 1
ATOM 942 C C . ARG A 1 117 ? 26.878 -22.822 10.491 1.00 43.22 117 ARG A C 1
ATOM 944 O O . ARG A 1 117 ? 27.051 -21.944 9.657 1.00 43.22 117 ARG A O 1
ATOM 951 N N . GLY A 1 118 ? 27.099 -22.707 11.812 1.00 38.09 118 GLY A N 1
ATOM 952 C CA . GLY A 1 118 ? 28.051 -21.857 12.577 1.00 38.09 118 GLY A CA 1
ATOM 953 C C . GLY A 1 118 ? 28.200 -20.364 12.224 1.00 38.09 118 GLY A C 1
ATOM 954 O O . GLY A 1 118 ? 28.411 -20.001 11.083 1.00 38.09 118 GLY A O 1
ATOM 955 N N . GLY A 1 119 ? 28.160 -19.395 13.140 1.00 46.38 119 GLY A N 1
ATOM 956 C CA . GLY A 1 119 ? 28.711 -19.415 14.491 1.00 46.38 119 GLY A CA 1
ATOM 957 C C . GLY A 1 119 ? 30.209 -19.102 14.479 1.00 46.38 119 GLY A C 1
ATOM 958 O O . GLY A 1 119 ? 30.983 -20.035 14.588 1.00 46.38 119 GLY A O 1
ATOM 959 N N . GLU A 1 120 ? 30.588 -17.821 14.358 1.00 37.56 120 GLU A N 1
ATOM 960 C CA . GLU A 1 120 ? 31.771 -17.208 14.993 1.00 37.56 120 GLU A CA 1
ATOM 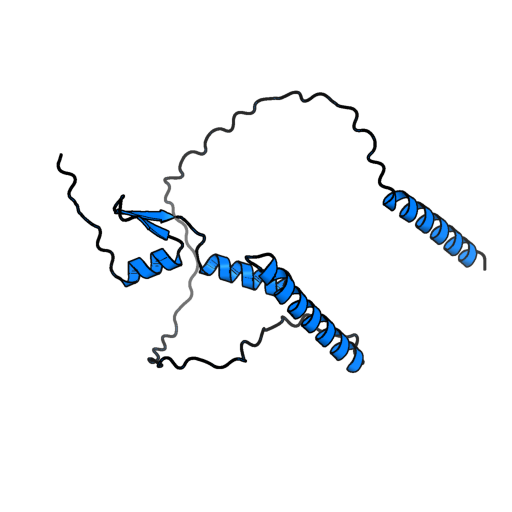961 C C . GLU A 1 120 ? 31.786 -15.678 14.775 1.00 37.56 120 GLU A C 1
ATOM 963 O O . GLU A 1 120 ? 31.283 -15.147 13.787 1.00 37.56 120 GLU A O 1
ATOM 968 N N . LYS A 1 121 ? 32.294 -14.967 15.779 1.00 45.50 121 LYS A N 1
ATOM 969 C CA . LYS A 1 121 ? 32.360 -13.506 15.966 1.00 45.50 121 LYS A CA 1
ATOM 970 C C . LYS A 1 121 ? 33.854 -13.173 16.204 1.00 45.50 121 LYS A C 1
ATOM 972 O O . LYS A 1 121 ? 34.590 -14.083 16.566 1.00 45.50 121 LYS A O 1
ATOM 977 N N . PRO A 1 122 ? 34.233 -11.898 16.368 1.00 66.31 122 PRO A N 1
ATOM 978 C CA . PRO A 1 122 ? 34.531 -10.845 15.391 1.00 66.31 122 PRO A CA 1
ATOM 979 C C . PRO A 1 122 ? 36.051 -10.574 15.257 1.00 66.31 122 PRO A C 1
ATOM 981 O O . PRO A 1 122 ? 36.781 -10.763 16.223 1.00 66.31 122 PRO A O 1
ATOM 984 N N . GLU A 1 123 ? 36.527 -9.979 14.156 1.00 40.91 123 GLU A N 1
ATOM 985 C CA . GLU A 1 123 ? 37.825 -9.281 14.182 1.00 40.91 123 GLU A CA 1
ATOM 986 C C . GLU A 1 123 ? 37.922 -8.170 13.131 1.00 40.91 123 GLU A C 1
ATOM 988 O O . GLU A 1 123 ? 37.411 -8.269 12.017 1.00 40.91 123 GLU A O 1
ATOM 993 N N . ALA A 1 124 ? 38.522 -7.067 13.563 1.00 46.28 124 ALA A N 1
ATOM 994 C CA . ALA A 1 124 ? 38.707 -5.816 12.854 1.00 46.28 124 ALA A CA 1
ATOM 995 C C . ALA A 1 124 ? 39.758 -5.912 11.737 1.00 46.28 124 ALA A C 1
ATOM 997 O O . ALA A 1 124 ? 40.786 -6.542 11.941 1.00 46.28 124 ALA A O 1
ATOM 998 N N . ALA A 1 125 ? 39.561 -5.183 10.631 1.00 42.19 125 ALA A N 1
ATOM 999 C CA . ALA A 1 125 ? 40.614 -4.415 9.949 1.00 42.19 125 ALA A CA 1
ATOM 1000 C C . ALA A 1 125 ? 40.066 -3.657 8.721 1.00 42.19 125 ALA A C 1
ATOM 1002 O O . ALA A 1 125 ? 39.546 -4.250 7.785 1.00 42.19 125 ALA A O 1
ATOM 1003 N N . ALA A 1 126 ? 40.211 -2.332 8.786 1.00 47.47 126 ALA A N 1
ATOM 1004 C CA . ALA A 1 126 ? 40.613 -1.391 7.735 1.00 47.47 126 ALA A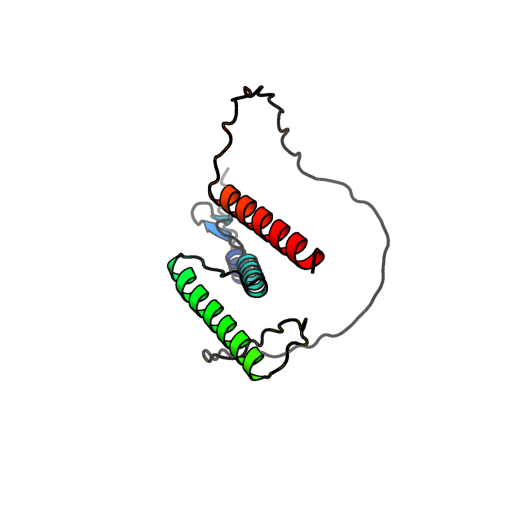 CA 1
ATOM 1005 C C . ALA A 1 126 ? 40.303 -1.681 6.248 1.00 47.47 126 ALA A C 1
ATOM 1007 O O . ALA A 1 126 ? 40.868 -2.593 5.650 1.00 47.47 126 ALA A O 1
ATOM 1008 N N . GLN A 1 127 ? 39.528 -0.762 5.655 1.00 48.12 127 GLN A N 1
ATOM 1009 C CA . GLN A 1 127 ? 39.666 -0.138 4.319 1.00 48.12 127 GLN A CA 1
ATOM 1010 C C . GLN A 1 127 ? 38.479 0.845 4.204 1.00 48.12 127 GLN A C 1
ATOM 1012 O O . GLN A 1 127 ? 37.330 0.422 4.163 1.00 48.12 127 GLN A O 1
ATOM 1017 N N . GLU A 1 128 ? 38.603 2.137 4.513 1.00 45.22 128 GLU A N 1
ATOM 1018 C CA . GLU A 1 128 ? 39.293 3.216 3.783 1.00 45.22 128 GLU A CA 1
ATOM 1019 C C . GLU A 1 128 ? 38.848 3.360 2.310 1.00 45.22 128 GLU A C 1
ATOM 1021 O O . GLU A 1 128 ? 38.953 2.412 1.541 1.00 45.22 128 GLU A O 1
ATOM 1026 N N . ALA A 1 129 ? 38.400 4.582 1.958 1.00 41.16 129 ALA A N 1
ATOM 1027 C CA . ALA A 1 129 ? 37.990 5.092 0.633 1.00 41.16 129 ALA A CA 1
ATOM 1028 C C . ALA A 1 129 ? 36.641 4.551 0.085 1.00 41.16 129 ALA A C 1
ATOM 1030 O O . ALA A 1 129 ? 36.421 3.356 0.006 1.00 41.16 129 ALA A O 1
ATOM 1031 N N . CYS A 1 130 ? 35.631 5.321 -0.335 1.00 36.47 130 CYS A N 1
ATOM 1032 C CA . CYS A 1 130 ? 35.489 6.720 -0.735 1.00 36.47 130 CYS A CA 1
ATOM 1033 C C . CYS A 1 130 ? 34.013 7.128 -0.528 1.00 36.47 130 CYS A C 1
ATOM 1035 O O . CYS A 1 130 ? 33.125 6.576 -1.179 1.00 36.47 130 CYS A O 1
ATOM 1037 N N . LEU A 1 131 ? 33.742 8.110 0.334 1.00 54.97 131 LEU A N 1
ATOM 1038 C CA . LEU A 1 131 ? 32.448 8.801 0.366 1.00 54.97 131 LEU A CA 1
ATOM 1039 C C . LEU A 1 131 ? 32.500 9.998 -0.601 1.00 54.97 131 LEU A C 1
ATOM 1041 O O . LEU A 1 131 ? 33.505 10.712 -0.604 1.00 54.97 131 LEU A O 1
ATOM 1045 N N . PRO A 1 132 ? 31.463 10.238 -1.425 1.00 63.09 132 PRO A N 1
ATOM 1046 C CA . PRO A 1 132 ? 31.392 11.438 -2.251 1.00 63.09 132 PRO A CA 1
ATOM 1047 C C . PRO A 1 132 ? 31.187 12.694 -1.380 1.00 63.09 132 PRO A C 1
ATOM 1049 O O . PRO A 1 132 ? 30.495 12.618 -0.360 1.00 63.09 132 PRO A O 1
ATOM 1052 N N . PRO A 1 133 ? 31.759 13.849 -1.772 1.00 64.50 133 PRO A N 1
ATOM 1053 C CA . PRO A 1 133 ? 31.638 15.093 -1.021 1.00 64.50 133 PRO A CA 1
ATOM 1054 C C . PRO A 1 133 ? 30.182 15.572 -0.990 1.00 64.50 133 PRO A C 1
ATOM 1056 O O . PRO A 1 133 ? 29.512 15.674 -2.020 1.00 64.50 133 PRO A O 1
ATOM 1059 N N . THR A 1 134 ? 29.692 15.872 0.210 1.00 62.94 134 THR A N 1
ATOM 1060 C CA . THR A 1 134 ? 28.438 16.598 0.424 1.00 62.94 134 THR A CA 1
ATOM 1061 C C . THR A 1 134 ? 28.594 18.043 -0.058 1.00 62.94 134 THR A C 1
ATOM 1063 O O . THR A 1 134 ? 29.606 18.657 0.275 1.00 62.94 134 THR A O 1
ATOM 1066 N N . PRO A 1 135 ? 27.631 18.616 -0.801 1.00 61.03 135 PRO A N 1
ATOM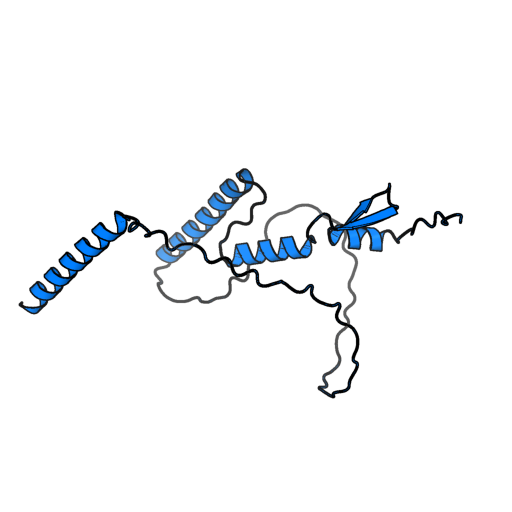 1067 C CA . PRO A 1 135 ? 27.680 20.024 -1.168 1.00 61.03 135 PRO A CA 1
ATOM 1068 C C . PRO A 1 135 ? 27.489 20.913 0.066 1.00 61.03 135 PRO A C 1
ATOM 1070 O O . PRO A 1 135 ? 26.532 20.745 0.828 1.00 61.03 135 PRO A O 1
ATOM 1073 N N . ASP A 1 136 ? 28.409 21.863 0.222 1.00 48.34 136 ASP A N 1
ATOM 1074 C CA . ASP A 1 136 ? 28.397 22.918 1.226 1.00 48.34 136 ASP A CA 1
ATOM 1075 C C . ASP A 1 136 ? 27.085 23.705 1.158 1.00 48.34 136 ASP A C 1
ATOM 1077 O O . ASP A 1 136 ? 26.803 24.444 0.211 1.00 48.34 136 ASP A O 1
ATOM 1081 N N . LYS A 1 137 ? 26.257 23.531 2.187 1.00 58.38 137 LYS A N 1
ATOM 1082 C CA . LYS A 1 137 ? 25.079 24.359 2.419 1.00 58.38 137 LYS A CA 1
ATOM 1083 C C . LYS A 1 137 ? 25.559 25.653 3.062 1.00 58.38 137 LYS A C 1
ATOM 1085 O O . LYS A 1 137 ? 25.739 25.722 4.274 1.00 58.38 137 LYS A O 1
ATOM 1090 N N . SER A 1 138 ? 25.790 26.654 2.222 1.00 54.44 138 SER A N 1
ATOM 1091 C CA . SER A 1 138 ? 26.043 28.029 2.624 1.00 54.44 138 SER A CA 1
ATOM 1092 C C . SER A 1 138 ? 24.915 28.537 3.522 1.00 54.44 138 SER A C 1
ATOM 1094 O O . SER A 1 138 ? 23.740 28.597 3.154 1.00 54.44 138 SER A O 1
ATOM 1096 N N . THR A 1 139 ? 25.306 28.884 4.740 1.00 44.34 139 THR A N 1
ATOM 1097 C CA . THR A 1 139 ? 24.526 29.623 5.722 1.00 44.34 139 THR A CA 1
ATOM 1098 C C . THR A 1 139 ? 24.371 31.052 5.208 1.00 44.34 139 THR A C 1
ATOM 1100 O O . THR A 1 139 ? 25.267 31.874 5.370 1.00 44.34 139 THR A O 1
ATOM 1103 N N . SER A 1 140 ? 23.267 31.352 4.525 1.00 48.34 140 SER A N 1
ATOM 1104 C CA . SER A 1 140 ? 22.842 32.736 4.319 1.00 48.34 140 SER A CA 1
ATOM 1105 C C . SER A 1 140 ? 21.992 33.142 5.517 1.00 48.34 140 SER A C 1
ATOM 1107 O O . SER A 1 140 ? 20.857 32.684 5.668 1.00 48.34 140 SER A O 1
ATOM 1109 N N . GLU A 1 141 ? 22.571 33.966 6.380 1.00 50.34 141 GLU A N 1
ATOM 1110 C CA . GLU A 1 141 ? 21.869 34.690 7.430 1.00 50.34 141 GLU A CA 1
ATOM 1111 C C . GLU A 1 141 ? 20.802 35.577 6.771 1.00 50.34 141 GLU A C 1
ATOM 1113 O O . GLU A 1 141 ? 21.115 36.547 6.084 1.00 50.34 141 GLU A O 1
ATOM 1118 N N . SER A 1 142 ? 19.529 35.208 6.920 1.00 43.03 142 SER A N 1
ATOM 1119 C CA . SER A 1 142 ? 18.417 36.124 6.683 1.00 43.03 142 SER A CA 1
ATOM 1120 C C . SER A 1 142 ? 17.869 36.536 8.041 1.00 43.03 142 SER A C 1
ATOM 1122 O O . SER A 1 142 ? 17.159 35.764 8.691 1.00 43.03 142 SER A O 1
ATOM 1124 N N . GLU A 1 143 ? 18.220 37.746 8.467 1.00 52.16 143 GLU A N 1
ATOM 1125 C CA . GLU A 1 143 ? 17.573 38.454 9.566 1.00 52.16 143 GLU A CA 1
ATOM 1126 C C . GLU A 1 143 ? 16.110 38.713 9.177 1.00 52.16 143 GLU A C 1
ATOM 1128 O O . GLU A 1 143 ? 15.753 39.698 8.532 1.00 52.16 143 GLU A O 1
ATOM 1133 N N . GLY A 1 144 ? 15.259 37.739 9.497 1.00 44.47 144 GLY A N 1
ATOM 1134 C CA . GLY A 1 144 ? 13.817 37.809 9.331 1.00 44.47 144 GLY A CA 1
ATOM 1135 C C . GLY A 1 144 ? 13.208 38.584 10.487 1.00 44.47 144 GLY A C 1
ATOM 1136 O O . GLY A 1 144 ? 13.106 38.074 11.600 1.00 44.47 144 GLY A O 1
ATOM 1137 N N . SER A 1 145 ? 12.822 39.818 10.183 1.00 51.19 145 SER A N 1
ATOM 1138 C CA . SER A 1 145 ? 11.940 40.707 10.936 1.00 51.19 145 SER A CA 1
ATOM 1139 C C . SER A 1 145 ? 11.003 39.995 11.921 1.00 51.19 145 SER A C 1
ATOM 1141 O O . SER A 1 145 ? 10.166 39.183 11.520 1.00 51.19 145 SER A O 1
ATOM 1143 N N . ALA A 1 146 ? 11.089 40.378 13.195 1.00 54.38 146 ALA A N 1
ATOM 1144 C CA . ALA A 1 146 ? 10.093 40.076 14.211 1.00 54.38 146 ALA A CA 1
ATOM 1145 C C . ALA A 1 146 ? 8.758 40.745 13.840 1.00 54.38 146 ALA A C 1
ATOM 1147 O O . ALA A 1 146 ? 8.484 41.878 14.225 1.00 54.38 146 ALA A O 1
ATOM 1148 N N . SER A 1 147 ? 7.933 40.052 13.057 1.00 55.19 147 SER A N 1
ATOM 1149 C CA . SER A 1 147 ? 6.512 40.363 12.966 1.00 55.19 147 SER A CA 1
ATOM 1150 C C . SER A 1 147 ? 5.865 39.903 14.267 1.00 55.19 147 SER A C 1
ATOM 1152 O O . SER A 1 147 ? 5.898 38.707 14.570 1.00 55.19 147 SER A O 1
ATOM 1154 N N . GLU A 1 148 ? 5.314 40.845 15.031 1.00 61.69 148 GLU A N 1
ATOM 1155 C CA . GLU A 1 148 ? 4.381 40.589 16.128 1.00 61.69 148 GLU A CA 1
ATOM 1156 C C . GLU A 1 148 ? 3.358 39.542 15.680 1.00 61.69 148 GLU A C 1
ATOM 1158 O O . GLU A 1 148 ? 2.464 39.806 14.878 1.00 61.69 148 GLU A O 1
ATOM 1163 N N . ALA A 1 149 ? 3.542 38.310 16.152 1.00 57.00 149 ALA A N 1
ATOM 1164 C CA . ALA A 1 149 ? 2.587 37.246 15.939 1.00 57.00 149 ALA A CA 1
ATOM 1165 C C . ALA A 1 149 ? 1.361 37.581 16.784 1.00 57.00 149 ALA A C 1
ATOM 1167 O O . ALA A 1 149 ? 1.389 37.444 18.010 1.00 57.00 149 ALA A O 1
ATOM 1168 N N . GLU A 1 150 ? 0.294 38.042 16.132 1.00 66.19 150 GLU A N 1
ATOM 1169 C CA . GLU A 1 150 ? -0.991 38.177 16.799 1.00 66.19 150 GLU A CA 1
ATOM 1170 C C . GLU A 1 150 ? -1.373 36.826 17.425 1.00 66.19 150 GLU A C 1
ATOM 1172 O O . GLU A 1 150 ? -1.244 35.777 16.776 1.00 66.19 150 GLU A O 1
ATOM 1177 N N . PRO A 1 151 ? -1.802 36.812 18.699 1.00 71.38 151 PRO A N 1
ATOM 1178 C CA . PRO A 1 151 ? -2.133 35.582 19.390 1.00 71.38 151 PRO A CA 1
ATOM 1179 C C . PRO A 1 151 ? -3.281 34.895 18.652 1.00 71.38 151 PRO A C 1
ATOM 1181 O O . PRO A 1 151 ? -4.418 35.364 18.663 1.00 71.38 151 PRO A O 1
ATOM 1184 N N . PHE A 1 152 ? -2.968 33.766 18.015 1.00 68.94 152 PHE A N 1
ATOM 1185 C CA . PHE A 1 152 ? -3.923 32.943 17.287 1.00 68.94 152 PHE A CA 1
ATOM 1186 C C . PHE A 1 152 ? -5.058 32.535 18.235 1.00 68.94 152 PHE A C 1
ATOM 1188 O O . PHE A 1 152 ? -4.895 31.682 19.115 1.00 68.94 152 PHE A O 1
ATOM 1195 N N . PHE A 1 153 ? -6.202 33.205 18.099 1.00 73.38 153 PHE A N 1
ATOM 1196 C CA . PHE A 1 153 ? -7.350 33.025 18.973 1.00 73.38 153 PHE A CA 1
ATOM 1197 C C . PHE A 1 153 ? -7.997 31.678 18.660 1.00 73.38 153 PHE A C 1
ATOM 1199 O O . PHE A 1 153 ? -8.785 31.544 17.728 1.00 73.38 153 PHE A O 1
ATOM 1206 N N . ASN A 1 154 ? -7.618 30.652 19.420 1.00 76.69 154 ASN A N 1
ATOM 1207 C CA . ASN A 1 154 ? -8.168 29.314 19.272 1.00 76.69 154 ASN A CA 1
ATOM 1208 C C . ASN A 1 154 ? -9.378 29.153 20.219 1.00 76.69 154 ASN A C 1
ATOM 1210 O O . ASN A 1 154 ? -9.171 28.981 21.426 1.00 76.69 154 ASN A O 1
ATOM 1214 N N . PRO A 1 155 ? -10.631 29.221 19.725 1.00 78.00 155 PRO A N 1
ATOM 1215 C CA . PRO A 1 155 ? -11.832 29.211 20.569 1.00 78.00 155 PRO A CA 1
ATOM 1216 C C . PRO A 1 155 ? -11.959 27.928 21.404 1.00 78.00 155 PRO A C 1
ATOM 1218 O O . PRO A 1 155 ? -12.428 27.971 22.540 1.00 78.00 155 PRO A O 1
ATOM 1221 N N . VAL A 1 156 ? -11.421 26.808 20.909 1.00 79.06 156 VAL A N 1
ATOM 1222 C CA . VAL A 1 156 ? -11.397 25.519 21.621 1.00 79.06 156 VAL A CA 1
ATOM 1223 C C . VAL A 1 156 ? -10.624 25.615 22.944 1.00 79.06 156 VAL A C 1
ATOM 1225 O O . VAL A 1 156 ? -10.985 24.989 23.939 1.00 79.06 156 VAL A O 1
ATOM 1228 N N . MET A 1 157 ? -9.587 26.456 23.010 1.00 79.62 157 MET A N 1
ATOM 1229 C CA . MET A 1 157 ? -8.789 26.622 24.229 1.00 79.62 157 MET A CA 1
ATOM 1230 C C . MET A 1 157 ? -9.532 27.387 25.333 1.00 79.62 157 MET A C 1
ATOM 1232 O O . MET A 1 157 ? -9.161 27.267 26.504 1.00 79.62 157 MET A O 1
ATOM 1236 N N . GLN A 1 158 ? -10.573 28.161 25.004 1.00 79.81 158 GLN A N 1
ATOM 1237 C CA . GLN A 1 158 ? -11.393 28.833 26.016 1.00 79.81 158 GLN A CA 1
ATOM 1238 C C . GLN A 1 158 ? -12.344 27.857 26.712 1.00 79.81 158 GLN A C 1
ATOM 1240 O O . GLN A 1 158 ? -12.462 27.895 27.939 1.00 79.81 158 GLN A O 1
ATOM 1245 N N . GLU A 1 159 ? -12.947 26.932 25.965 1.00 84.25 159 GLU A N 1
ATOM 1246 C CA . GLU A 1 159 ? -13.851 25.920 26.525 1.00 84.25 159 GLU A CA 1
ATOM 1247 C C . GLU A 1 159 ? -13.125 24.989 27.505 1.00 84.25 159 GLU A C 1
ATOM 1249 O O . GLU A 1 159 ? -13.624 24.713 28.598 1.00 84.25 159 GLU A O 1
ATOM 1254 N N . VAL A 1 160 ? -11.889 24.590 27.178 1.00 85.94 160 VAL A N 1
ATOM 1255 C CA . VAL A 1 160 ? -11.059 23.749 28.058 1.00 85.94 160 VAL A CA 1
ATOM 1256 C C . VAL A 1 160 ? -10.760 24.449 29.388 1.00 85.94 160 VAL A C 1
ATOM 1258 O O . VAL A 1 160 ? -10.871 23.831 30.449 1.00 85.94 160 VAL A O 1
ATOM 1261 N N . LYS A 1 161 ? -10.431 25.748 29.366 1.00 86.75 161 LYS A N 1
ATOM 1262 C CA . LYS A 1 161 ? -10.174 26.527 30.592 1.00 86.75 161 LYS A CA 1
ATOM 1263 C C . LYS A 1 161 ? -11.427 26.651 31.463 1.00 86.75 161 LYS A C 1
ATOM 1265 O O . LYS A 1 161 ? -11.336 26.581 32.690 1.00 86.75 161 LYS A O 1
ATOM 1270 N N . LEU A 1 162 ? -12.598 26.790 30.842 1.00 90.50 162 LEU A N 1
ATOM 1271 C CA . LEU A 1 162 ? -13.875 26.916 31.545 1.00 90.50 162 LEU A CA 1
ATOM 1272 C C . LEU A 1 162 ? -14.258 25.598 32.241 1.00 90.50 162 LEU A C 1
ATOM 1274 O O . LEU A 1 162 ? -14.606 25.603 33.426 1.00 90.50 162 LEU A O 1
ATOM 1278 N N . LEU A 1 163 ? -14.083 24.463 31.557 1.00 90.31 163 LEU A N 1
ATOM 1279 C CA . LEU A 1 163 ? -14.304 23.128 32.125 1.00 90.31 163 LEU A CA 1
ATOM 1280 C C . LEU A 1 163 ? -13.321 22.801 33.260 1.00 90.31 163 LEU A C 1
ATOM 1282 O O . LEU A 1 163 ? -13.730 22.267 34.294 1.00 90.31 163 LEU A O 1
ATOM 1286 N N . GLN A 1 164 ? -12.043 23.172 33.128 1.00 88.62 164 GLN A N 1
ATOM 1287 C CA . GLN A 1 164 ? -11.055 22.994 34.201 1.00 88.62 164 GLN A CA 1
ATOM 1288 C C . GLN A 1 164 ? -11.429 23.780 35.468 1.00 88.62 164 GLN A C 1
ATOM 1290 O O . GLN A 1 164 ? -11.337 23.249 36.578 1.00 88.62 164 GLN A O 1
ATOM 1295 N N . GLY A 1 165 ? -11.921 25.013 35.315 1.00 91.69 165 GLY A N 1
ATOM 1296 C CA . GLY A 1 165 ? -12.402 25.821 36.436 1.00 91.69 165 GLY A CA 1
ATOM 1297 C C . GLY A 1 165 ? -13.624 25.215 37.136 1.00 91.69 165 GLY A C 1
ATOM 1298 O O . GLY A 1 165 ? -13.704 25.223 38.367 1.00 91.69 165 GLY A O 1
ATOM 1299 N N . GLN A 1 166 ? -14.565 24.647 36.378 1.00 94.38 166 GLN A N 1
ATOM 1300 C CA . GLN A 1 166 ? -15.736 23.962 36.940 1.00 94.38 166 GLN A CA 1
ATOM 1301 C C . GLN A 1 166 ? -15.346 22.685 37.698 1.00 94.38 166 GLN A C 1
ATOM 1303 O O . GLN A 1 166 ? -15.823 22.460 38.813 1.00 94.38 166 GLN A O 1
ATOM 1308 N N . ALA A 1 167 ? -14.418 21.894 37.152 1.00 92.06 167 ALA A N 1
ATOM 1309 C CA . ALA A 1 167 ? -13.905 20.695 37.809 1.00 92.06 167 ALA A CA 1
ATOM 1310 C C . ALA A 1 167 ? -13.195 21.019 39.137 1.00 92.06 167 ALA A C 1
ATOM 1312 O O . ALA A 1 167 ? -13.395 20.319 40.131 1.00 92.06 167 ALA A O 1
ATOM 1313 N N . ALA A 1 168 ? -12.412 22.101 39.192 1.00 91.81 168 ALA A N 1
ATOM 1314 C CA . ALA A 1 168 ? -11.756 22.543 40.424 1.00 91.81 168 ALA A CA 1
ATOM 1315 C C . ALA A 1 168 ? -12.768 22.948 41.512 1.00 91.81 168 ALA A C 1
ATOM 1317 O O . ALA A 1 168 ? -12.616 22.563 42.67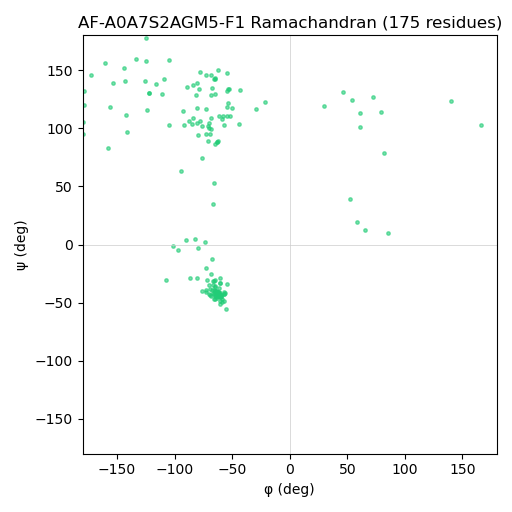3 1.00 91.81 168 ALA A O 1
ATOM 1318 N N . LYS A 1 169 ? -13.841 23.659 41.138 1.00 93.81 169 LYS A N 1
ATOM 1319 C CA . LYS A 1 169 ? -14.927 24.033 42.062 1.00 93.81 169 LYS A CA 1
ATOM 1320 C C . LYS A 1 169 ? -15.657 22.810 42.619 1.00 93.81 169 LYS A C 1
ATOM 1322 O O . LYS A 1 169 ? -15.916 22.760 43.818 1.00 93.81 169 LYS A O 1
ATOM 1327 N N . LEU A 1 170 ? -15.936 21.813 41.777 1.00 95.56 170 LEU A N 1
ATOM 1328 C CA . LEU A 1 170 ? -16.547 20.550 42.207 1.00 95.56 170 LEU A CA 1
ATOM 1329 C C . LEU A 1 170 ? -15.658 19.792 43.198 1.00 95.56 170 LEU A C 1
ATOM 1331 O O . LEU A 1 170 ? -16.146 19.355 44.237 1.00 95.56 170 LEU A O 1
ATOM 1335 N N . ARG A 1 171 ? -14.349 19.699 42.932 1.00 94.94 171 ARG A N 1
ATOM 1336 C CA . ARG A 1 171 ? -13.392 19.068 43.860 1.00 94.94 171 ARG A CA 1
ATOM 1337 C C . ARG A 1 171 ? -13.354 19.778 45.214 1.00 94.94 171 ARG A C 1
ATOM 1339 O O . ARG A 1 171 ? -13.387 19.117 46.246 1.00 94.94 171 ARG A O 1
ATOM 1346 N N . ALA A 1 172 ? -13.345 21.111 45.216 1.00 92.19 172 ALA A N 1
ATOM 1347 C CA . ALA A 1 172 ? -13.367 21.896 46.449 1.00 92.19 172 ALA A CA 1
ATOM 1348 C C . ALA A 1 172 ? -14.688 21.748 47.228 1.00 92.19 172 ALA A C 1
ATOM 1350 O O . ALA A 1 172 ? -14.672 21.744 48.455 1.00 92.19 172 ALA A O 1
ATOM 1351 N N . ALA A 1 173 ? -15.824 21.614 46.537 1.00 92.25 173 ALA A N 1
ATOM 1352 C CA . ALA A 1 173 ? -17.123 21.387 47.169 1.00 92.25 173 ALA A CA 1
ATOM 1353 C C . ALA A 1 173 ? -17.226 19.992 47.805 1.00 92.25 173 ALA A C 1
ATOM 1355 O O . ALA A 1 173 ? -17.782 19.862 48.892 1.00 92.25 173 ALA A O 1
ATOM 1356 N N . ILE A 1 174 ? -16.660 18.970 47.154 1.00 93.00 174 ILE A N 1
ATOM 1357 C CA . ILE A 1 174 ? -16.583 17.608 47.699 1.00 93.00 174 ILE A CA 1
ATOM 1358 C C . ILE A 1 174 ? -15.689 17.575 48.942 1.00 93.00 174 ILE A C 1
ATOM 1360 O O . ILE A 1 174 ? -16.074 16.978 49.933 1.00 93.00 174 ILE A O 1
ATOM 1364 N N . ALA A 1 175 ? -14.547 18.268 48.931 1.00 88.50 175 ALA A N 1
ATOM 1365 C CA . ALA A 1 175 ? -13.616 18.289 50.064 1.00 88.50 175 ALA A CA 1
ATOM 1366 C C . ALA A 1 175 ? -14.148 19.000 51.329 1.00 88.50 175 ALA A C 1
ATOM 1368 O O . ALA A 1 175 ? -13.522 18.914 52.381 1.00 88.50 175 ALA A O 1
ATOM 1369 N N . ARG A 1 176 ? -15.259 19.744 51.231 1.00 87.75 176 ARG A N 1
ATOM 1370 C CA . ARG A 1 176 ? -15.909 20.433 52.364 1.00 87.75 176 ARG A CA 1
ATOM 1371 C C . ARG A 1 176 ? -17.083 19.650 52.965 1.00 87.75 176 ARG A C 1
ATOM 1373 O O . ARG A 1 176 ? -17.683 20.145 53.916 1.00 87.75 176 ARG A O 1
ATOM 1380 N N . ARG A 1 177 ? -17.452 18.511 52.378 1.00 75.56 177 ARG A N 1
ATOM 1381 C CA . ARG A 1 177 ? -18.456 17.581 52.910 1.00 75.56 177 ARG A CA 1
ATOM 1382 C C . ARG A 1 177 ? -17.772 16.480 53.699 1.00 75.56 177 ARG A C 1
ATOM 1384 O O . ARG A 1 177 ? -18.389 16.057 54.696 1.00 75.56 177 ARG A O 1
#

Organism: NCBI:txid327968

Solvent-accessible surface area (backbone atoms only — not comparable to full-atom values): 12029 Å² total; per-residue (Å²): 132,86,76,74,88,68,73,78,79,64,54,72,67,56,51,51,52,39,44,48,52,17,32,42,78,38,80,88,76,71,41,73,40,85,77,47,76,27,51,68,58,55,51,51,50,38,54,51,23,58,76,70,72,40,74,74,49,94,44,76,69,53,34,56,58,50,42,54,52,50,53,51,53,50,53,52,52,52,52,52,42,63,71,66,75,54,96,71,87,74,95,64,76,82,77,77,80,92,82,86,84,93,85,80,96,72,83,87,75,84,88,83,90,82,82,88,82,84,91,87,84,89,85,90,80,91,80,83,89,84,82,82,86,77,80,84,80,79,84,74,88,72,90,73,76,88,69,83,74,73,80,80,83,55,70,70,62,54,56,54,54,53,52,52,52,51,53,52,51,52,53,56,57,58,76,74,109

Radius of gyration: 30.22 Å; Cα contacts (8 Å, |Δi|>4): 57; chains: 1; bounding box: 60×70×86 Å

Sequence (177 aa):
AALRDGMVCLDGTSHDQLRKGGFHYDKTWNRYLSVREAIWEVERRVERGWRQLAVPARTKQEYIVEEDRMVTRLIKRLRARTASGGAEEEQKKVEVDPKTDKRVKVCSVALVDGADRGGEKPEAAAQEACLPPTPDKSTSESEGSASEAEPFFNPVMQEVKLLQGQAAKLRAAIARR

Mean predicted aligned error: 19.77 Å